Protein AF-A0A0X3Y1W7-F1 (afdb_monomer)

Structure (mmCIF, N/CA/C/O backbone):
data_AF-A0A0X3Y1W7-F1
#
_entry.id   AF-A0A0X3Y1W7-F1
#
loop_
_atom_site.group_PDB
_atom_site.id
_atom_site.type_symbol
_atom_site.label_atom_id
_atom_site.label_alt_id
_atom_site.label_comp_id
_atom_site.label_asym_id
_atom_site.label_entity_id
_atom_site.label_seq_id
_atom_site.pdbx_PDB_ins_code
_atom_site.C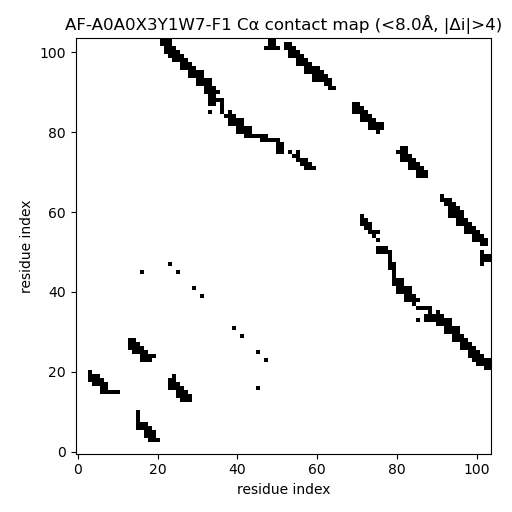artn_x
_atom_site.Cartn_y
_atom_site.Cartn_z
_atom_site.occupancy
_atom_site.B_iso_or_equiv
_atom_site.auth_seq_id
_atom_site.auth_comp_id
_atom_site.auth_asym_id
_atom_site.auth_atom_id
_atom_site.pdbx_PDB_model_num
ATOM 1 N N . MET A 1 1 ? -30.724 3.335 14.072 1.00 46.03 1 MET A N 1
ATOM 2 C CA . MET A 1 1 ? -29.714 2.539 13.348 1.00 46.03 1 MET A CA 1
ATOM 3 C C . MET A 1 1 ? -28.491 3.417 13.218 1.00 46.03 1 MET A C 1
ATOM 5 O O . MET A 1 1 ? -28.553 4.392 12.481 1.00 46.03 1 MET A O 1
ATOM 9 N N . GLU A 1 2 ? -27.447 3.159 14.004 1.00 50.66 2 GLU A N 1
ATOM 10 C CA . GLU A 1 2 ? -26.151 3.794 13.750 1.00 50.66 2 GLU A CA 1
ATOM 11 C C . GLU A 1 2 ? -25.633 3.305 12.400 1.00 50.66 2 GLU A C 1
ATOM 13 O O . GLU A 1 2 ? -25.799 2.136 12.043 1.00 50.66 2 GLU A O 1
ATOM 18 N N . ASN A 1 3 ? -25.073 4.223 11.620 1.00 53.97 3 ASN A N 1
ATOM 19 C CA . ASN A 1 3 ? -24.539 3.910 10.309 1.00 53.97 3 ASN A CA 1
ATOM 20 C C . ASN A 1 3 ? -23.328 2.981 10.492 1.00 53.97 3 ASN A C 1
ATOM 22 O O . ASN A 1 3 ? -22.304 3.397 11.030 1.00 53.97 3 ASN A O 1
ATOM 26 N N . LEU A 1 4 ? -23.461 1.715 10.083 1.00 61.88 4 LEU A N 1
ATOM 27 C CA . LEU A 1 4 ? -22.414 0.688 10.207 1.00 61.88 4 LEU A CA 1
ATOM 28 C C . LEU A 1 4 ? -21.226 0.929 9.266 1.00 61.88 4 LEU A C 1
ATOM 30 O O . LEU A 1 4 ? -20.246 0.189 9.329 1.00 61.88 4 LEU A O 1
ATOM 34 N N . ILE A 1 5 ? -21.344 1.929 8.388 1.00 65.50 5 ILE A N 1
ATOM 35 C CA . ILE A 1 5 ? -20.336 2.333 7.421 1.00 65.50 5 ILE A CA 1
ATOM 36 C C . ILE A 1 5 ? -20.053 3.820 7.626 1.00 65.50 5 ILE A C 1
ATOM 38 O O . ILE A 1 5 ? -20.926 4.666 7.424 1.00 65.50 5 ILE A O 1
ATOM 42 N N . LYS A 1 6 ? -18.819 4.137 8.016 1.00 69.00 6 LYS A N 1
ATOM 43 C CA . LYS A 1 6 ? -18.275 5.503 7.979 1.00 69.00 6 LYS A CA 1
ATOM 44 C C . LYS A 1 6 ? -17.366 5.618 6.766 1.00 69.00 6 LYS A C 1
ATOM 46 O O . LYS A 1 6 ? -16.628 4.677 6.510 1.00 69.00 6 LYS A O 1
ATOM 51 N N . THR A 1 7 ? -17.416 6.728 6.037 1.00 64.81 7 THR A N 1
ATOM 52 C CA . THR A 1 7 ? -16.602 6.963 4.833 1.00 64.81 7 THR A CA 1
ATOM 53 C C . THR A 1 7 ? -16.034 8.376 4.840 1.00 64.81 7 THR A C 1
ATOM 55 O O . THR A 1 7 ? -16.766 9.315 5.158 1.00 64.81 7 THR A O 1
ATOM 58 N N . ASP A 1 8 ? -14.790 8.548 4.403 1.00 65.88 8 ASP A N 1
ATOM 59 C CA . ASP A 1 8 ? -14.284 9.863 3.988 1.00 65.88 8 ASP A CA 1
ATOM 60 C C . ASP A 1 8 ? -14.872 10.254 2.613 1.00 65.88 8 ASP A C 1
ATOM 62 O O . ASP A 1 8 ? -15.060 9.410 1.735 1.00 65.88 8 ASP A O 1
ATOM 66 N N . THR A 1 9 ? -15.199 11.536 2.436 1.00 55.50 9 THR A N 1
ATOM 67 C CA . THR A 1 9 ? -15.756 12.119 1.202 1.00 55.50 9 THR A CA 1
ATOM 68 C C . THR A 1 9 ? -14.752 12.981 0.423 1.00 55.50 9 THR A C 1
ATOM 70 O O . THR A 1 9 ? -15.068 13.400 -0.693 1.00 55.50 9 THR A O 1
ATOM 73 N N . TYR A 1 10 ? -13.541 13.248 0.932 1.00 46.41 10 TYR A N 1
ATOM 74 C CA . TYR A 1 10 ? -12.626 14.212 0.305 1.00 46.41 10 TYR A CA 1
ATOM 75 C C . TYR A 1 10 ? -11.549 13.554 -0.586 1.00 46.41 10 TYR A C 1
ATOM 77 O O . TYR A 1 10 ? -10.455 13.208 -0.145 1.00 46.41 10 TYR A O 1
ATOM 85 N N . GLY A 1 11 ? -11.829 13.433 -1.893 1.00 51.62 11 GLY A N 1
ATOM 86 C CA . GLY A 1 11 ? -10.857 12.954 -2.899 1.00 51.62 11 GLY A CA 1
ATOM 87 C C . GLY A 1 11 ? -10.912 11.452 -3.226 1.00 51.62 11 GLY A C 1
ATOM 88 O O . GLY A 1 11 ? -9.949 10.913 -3.775 1.00 51.62 11 GLY A O 1
ATOM 89 N N . ALA A 1 12 ? -12.053 10.808 -2.949 1.00 52.53 12 ALA A N 1
ATOM 90 C CA . ALA A 1 12 ? -12.323 9.362 -3.008 1.00 52.53 12 ALA A CA 1
ATOM 91 C C . ALA A 1 12 ? -11.959 8.616 -4.312 1.00 52.53 12 ALA A C 1
ATOM 93 O O . ALA A 1 12 ? -12.013 7.391 -4.354 1.00 52.53 12 ALA A O 1
ATOM 94 N N . GLN A 1 13 ? -11.570 9.307 -5.388 1.00 57.16 13 GLN A N 1
ATOM 95 C CA . GLN A 1 13 ? -11.130 8.631 -6.612 1.00 57.16 13 GLN A CA 1
ATOM 96 C C . GLN A 1 13 ? -9.766 7.940 -6.468 1.00 57.16 13 GLN A C 1
ATOM 98 O O . GLN A 1 13 ? -9.508 6.992 -7.204 1.00 57.16 13 GLN A O 1
ATOM 103 N N . ASN A 1 14 ? -8.900 8.382 -5.542 1.00 70.19 14 ASN A N 1
ATOM 104 C CA . ASN A 1 14 ? -7.527 7.858 -5.424 1.00 70.19 14 ASN A CA 1
ATOM 105 C C . ASN A 1 14 ? -7.072 7.538 -3.987 1.00 70.19 14 ASN A C 1
ATOM 107 O O . ASN A 1 14 ? -5.905 7.197 -3.779 1.00 70.19 14 ASN A O 1
ATOM 111 N N . GLY A 1 15 ? -7.972 7.615 -3.004 1.00 83.50 15 GLY A N 1
ATOM 112 C CA . GLY A 1 15 ? -7.732 7.119 -1.652 1.00 83.50 15 GLY A CA 1
ATOM 113 C C . GLY A 1 15 ? -8.794 7.546 -0.646 1.00 83.50 15 GLY A C 1
ATOM 114 O O . GLY A 1 15 ? -9.562 8.471 -0.902 1.00 83.50 15 GLY A O 1
ATOM 115 N N . GLY A 1 16 ? -8.831 6.850 0.486 1.00 88.94 16 GLY A N 1
ATOM 116 C CA . GLY A 1 16 ? -9.760 7.100 1.582 1.00 88.94 16 GLY A CA 1
ATOM 117 C C . GLY A 1 16 ? -9.839 5.911 2.530 1.00 88.94 16 GLY A C 1
ATOM 118 O O . GLY A 1 16 ? -9.040 4.975 2.449 1.00 88.94 16 GLY A O 1
ATOM 119 N N . TYR A 1 17 ? -10.829 5.927 3.416 1.00 89.94 17 TYR A N 1
ATOM 120 C CA . TYR A 1 17 ? -11.114 4.793 4.283 1.00 89.94 17 TYR A CA 1
ATOM 121 C C . TYR A 1 17 ? -12.608 4.580 4.473 1.00 89.94 17 TYR A C 1
ATOM 123 O O . TYR A 1 17 ? -13.428 5.472 4.230 1.00 89.94 17 TYR A O 1
ATOM 131 N N . PHE A 1 18 ? -12.944 3.381 4.932 1.00 88.88 18 PHE A N 1
ATOM 132 C CA . PHE A 1 18 ? -14.248 3.090 5.484 1.00 88.88 18 PHE A CA 1
ATOM 133 C C . PHE A 1 18 ? -14.169 2.081 6.628 1.00 88.88 18 PHE A C 1
ATOM 135 O O . PHE A 1 18 ? -13.289 1.222 6.660 1.00 88.88 18 PHE A O 1
ATOM 142 N N . GLU A 1 19 ? -15.085 2.198 7.585 1.00 90.19 19 GLU A N 1
ATOM 143 C CA . GLU A 1 19 ? -15.199 1.265 8.709 1.00 90.19 19 GLU A CA 1
ATOM 144 C C . GLU A 1 19 ? -16.343 0.28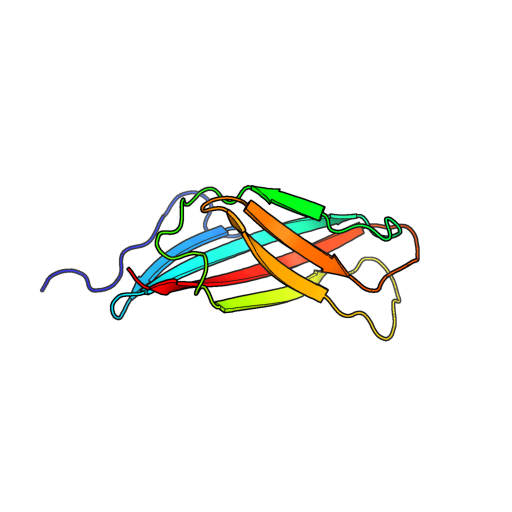1 8.463 1.00 90.19 19 GLU A C 1
ATOM 146 O O . GLU A 1 19 ? -17.425 0.692 8.054 1.00 90.19 19 GLU A O 1
ATOM 151 N N . LEU A 1 20 ? -16.123 -1.008 8.718 1.00 89.62 20 LEU A N 1
ATOM 152 C CA . LEU A 1 20 ? -17.166 -2.040 8.709 1.00 89.62 20 LEU A CA 1
ATOM 153 C C . LEU A 1 20 ? -16.757 -3.222 9.585 1.00 89.62 20 LEU A C 1
ATOM 155 O O . LEU A 1 20 ? -15.582 -3.567 9.659 1.00 89.62 20 LEU A O 1
ATOM 159 N N . PHE A 1 21 ? -17.725 -3.882 10.224 1.00 87.69 21 PHE A N 1
ATOM 160 C CA . PHE A 1 21 ? -17.509 -5.134 10.972 1.00 87.69 21 PHE A CA 1
ATOM 161 C C . PHE A 1 21 ? -16.307 -5.098 11.948 1.00 87.69 21 PHE A C 1
ATOM 163 O O . PHE A 1 21 ? -15.515 -6.042 12.025 1.00 87.69 21 PHE A O 1
ATOM 170 N N . ASN A 1 22 ? -16.158 -3.995 12.692 1.00 89.62 22 ASN A N 1
ATOM 171 C CA . ASN A 1 22 ? -15.023 -3.728 13.586 1.00 89.62 22 ASN A CA 1
ATOM 172 C C . ASN A 1 22 ? -13.649 -3.799 12.883 1.00 89.62 22 ASN A C 1
ATOM 174 O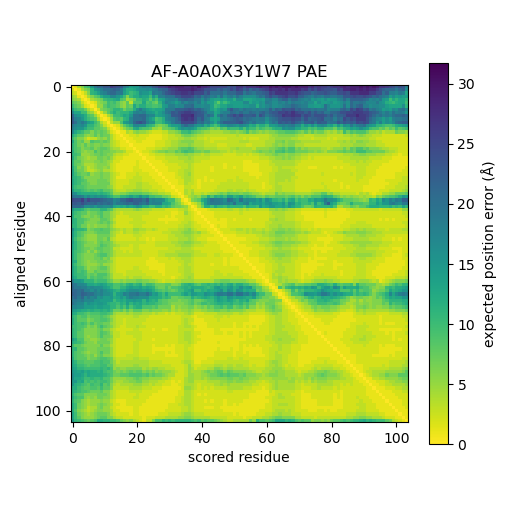 O . ASN A 1 22 ? -12.673 -4.370 13.392 1.00 89.62 22 ASN A O 1
ATOM 178 N N . ARG A 1 23 ? -13.597 -3.286 11.654 1.00 91.62 23 ARG A N 1
ATOM 179 C CA . ARG A 1 23 ? -12.395 -3.116 10.841 1.00 91.62 23 ARG A CA 1
ATOM 180 C C . ARG A 1 23 ? -12.381 -1.723 10.244 1.00 91.62 23 ARG A C 1
ATOM 182 O O . ARG A 1 23 ? -13.432 -1.211 9.870 1.00 91.62 23 ARG A O 1
ATOM 189 N N . ILE A 1 24 ? -11.184 -1.175 10.089 1.00 92.94 24 ILE A N 1
ATOM 190 C CA . ILE A 1 24 ? -10.928 -0.062 9.183 1.00 92.94 24 ILE A CA 1
ATOM 191 C C . ILE A 1 24 ? -10.341 -0.640 7.900 1.00 92.94 24 ILE A C 1
ATOM 193 O O . ILE A 1 24 ? -9.456 -1.503 7.940 1.00 92.94 24 ILE A O 1
ATOM 197 N N . ILE A 1 25 ? -10.862 -0.184 6.768 1.00 93.88 25 ILE A N 1
ATOM 198 C CA . ILE A 1 25 ? -10.315 -0.453 5.449 1.00 93.88 25 ILE A CA 1
ATOM 199 C C . ILE A 1 25 ? -9.810 0.864 4.878 1.00 93.88 25 ILE A C 1
ATOM 201 O O . ILE A 1 25 ? -10.607 1.755 4.610 1.00 93.88 25 ILE A O 1
ATOM 205 N N . VAL A 1 26 ? -8.499 0.976 4.680 1.00 94.06 26 VAL A N 1
ATOM 206 C CA . VAL A 1 26 ? -7.849 2.144 4.069 1.00 94.06 26 VAL A CA 1
ATOM 207 C C . VAL A 1 26 ? -7.388 1.761 2.671 1.00 94.06 26 VAL A C 1
ATOM 209 O O . VAL A 1 26 ? -6.763 0.719 2.487 1.00 94.06 26 VAL A O 1
ATOM 212 N N . TYR A 1 27 ? -7.693 2.578 1.673 1.00 93.06 27 TYR A N 1
ATOM 213 C CA . TYR A 1 27 ? -7.329 2.322 0.284 1.00 93.06 27 TYR A CA 1
ATOM 214 C C . TYR A 1 27 ? -6.705 3.553 -0.353 1.00 93.06 27 TYR A C 1
ATOM 216 O O . TYR A 1 27 ? -6.926 4.685 0.075 1.00 93.06 27 TYR A O 1
ATOM 224 N N . GLY A 1 28 ? -5.946 3.328 -1.417 1.00 92.31 28 GLY A N 1
ATOM 225 C CA . GLY A 1 28 ? -5.390 4.404 -2.219 1.00 92.31 28 GLY A CA 1
ATOM 226 C C . GLY A 1 28 ? -4.365 3.906 -3.215 1.00 92.31 28 GLY A C 1
ATOM 227 O O . GLY A 1 28 ? -4.291 2.712 -3.513 1.00 92.31 28 GLY A O 1
ATOM 228 N N . SER A 1 29 ? -3.568 4.832 -3.735 1.00 92.62 29 SER A N 1
ATOM 229 C CA . SER A 1 29 ? -2.482 4.503 -4.651 1.00 92.62 29 SER A CA 1
ATOM 230 C C . SER A 1 29 ? -1.276 5.419 -4.492 1.00 92.62 29 SER A C 1
ATOM 232 O O . SER A 1 29 ? -1.432 6.591 -4.153 1.00 92.62 29 SER A O 1
ATOM 234 N N . PHE A 1 30 ? -0.089 4.898 -4.798 1.00 92.31 30 PHE A N 1
ATOM 235 C CA . PHE A 1 30 ? 1.163 5.650 -4.817 1.00 92.31 30 PHE A CA 1
ATOM 236 C C . PHE A 1 30 ? 1.891 5.496 -6.150 1.00 92.31 30 PHE A C 1
ATOM 238 O O . PHE A 1 30 ? 1.848 4.442 -6.788 1.00 92.31 30 PHE A O 1
ATOM 245 N N . ASN A 1 31 ? 2.610 6.546 -6.543 1.00 91.81 31 ASN A N 1
ATOM 246 C CA . ASN A 1 31 ? 3.584 6.459 -7.623 1.00 91.81 31 ASN A CA 1
ATOM 247 C C . ASN A 1 31 ? 4.845 5.777 -7.095 1.00 91.81 31 ASN A C 1
ATOM 249 O O . ASN A 1 31 ? 5.502 6.295 -6.195 1.00 91.81 31 ASN A O 1
ATOM 253 N N . TYR A 1 32 ? 5.181 4.634 -7.675 1.00 91.06 32 TYR A N 1
ATOM 254 C CA . TYR A 1 32 ? 6.346 3.836 -7.331 1.00 91.06 32 TYR A CA 1
ATOM 255 C C . TYR A 1 32 ? 7.422 3.994 -8.404 1.00 91.06 32 TYR A C 1
ATOM 257 O O . TYR A 1 32 ? 7.145 3.908 -9.605 1.00 91.06 32 TYR A O 1
ATOM 265 N N . ILE A 1 33 ? 8.660 4.219 -7.975 1.00 90.06 33 ILE A N 1
ATOM 266 C CA . ILE A 1 33 ? 9.806 4.379 -8.875 1.00 90.06 33 ILE A CA 1
ATOM 267 C C . ILE A 1 33 ? 10.503 3.025 -9.046 1.00 90.06 33 ILE A C 1
ATOM 269 O O . ILE A 1 33 ? 10.866 2.386 -8.069 1.00 90.06 33 ILE A O 1
ATOM 273 N N . PHE A 1 34 ? 10.703 2.562 -10.276 1.00 86.19 34 PHE A N 1
ATOM 274 C CA . PHE A 1 34 ? 11.408 1.306 -10.541 1.00 86.19 34 PHE A CA 1
ATOM 275 C C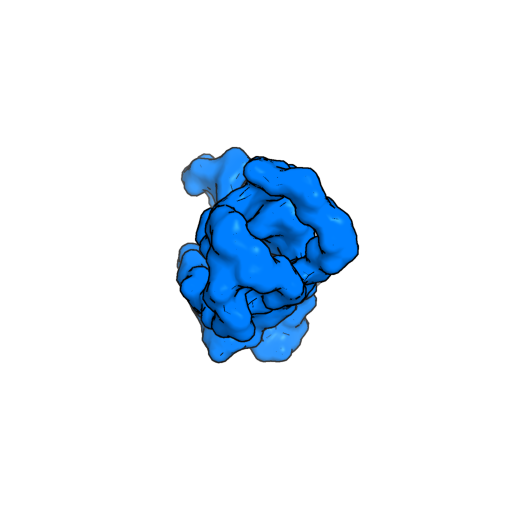 . PHE A 1 34 ? 12.929 1.486 -10.566 1.00 86.19 34 PHE A C 1
ATOM 277 O O . PHE A 1 34 ? 13.436 2.597 -10.733 1.00 86.19 34 PHE A O 1
ATOM 284 N N . GLY A 1 35 ? 13.664 0.379 -10.451 1.00 73.19 35 GLY A N 1
ATOM 285 C CA . GLY A 1 35 ? 15.123 0.363 -10.591 1.00 73.19 35 GLY A CA 1
ATOM 286 C C . GLY A 1 35 ? 15.878 0.773 -9.329 1.00 73.19 35 GLY A C 1
ATOM 287 O O . GLY A 1 35 ? 17.089 0.589 -9.248 1.00 73.19 35 GLY A O 1
ATOM 288 N N . THR A 1 36 ? 15.172 1.242 -8.301 1.00 66.81 36 THR A N 1
ATOM 289 C CA . THR A 1 36 ? 15.695 1.225 -6.940 1.00 66.81 36 THR A CA 1
ATOM 290 C C . THR A 1 36 ? 15.464 -0.184 -6.404 1.00 66.81 36 THR A C 1
ATOM 292 O O . THR A 1 36 ? 14.322 -0.572 -6.180 1.00 66.81 36 THR A O 1
ATOM 295 N N . SER A 1 37 ? 16.511 -0.971 -6.167 1.00 63.81 37 SER A N 1
ATOM 296 C CA . SER A 1 37 ? 16.400 -2.276 -5.486 1.00 63.81 37 SER A CA 1
ATOM 297 C C . SER A 1 37 ? 15.875 -2.171 -4.037 1.00 63.81 37 SER A C 1
ATOM 299 O O . SER A 1 37 ? 15.800 -3.170 -3.319 1.00 63.81 37 SER A O 1
ATOM 301 N N . SER A 1 38 ? 15.514 -0.964 -3.596 1.00 72.69 38 SER A N 1
ATOM 302 C CA . SER A 1 38 ? 15.063 -0.620 -2.260 1.00 72.69 38 SER A CA 1
ATOM 303 C C . SER A 1 38 ? 13.547 -0.682 -2.087 1.00 72.69 38 SER A C 1
ATOM 305 O O . SER A 1 38 ? 12.750 -0.401 -2.984 1.00 72.69 38 SER A O 1
ATOM 307 N N . ILE A 1 39 ? 13.171 -0.974 -0.847 1.00 92.50 39 ILE A N 1
ATOM 308 C CA . ILE A 1 39 ? 11.847 -0.701 -0.294 1.00 92.50 39 ILE A CA 1
ATOM 309 C C . ILE A 1 39 ? 11.608 0.815 -0.357 1.00 92.50 39 ILE A C 1
ATOM 311 O O . ILE A 1 39 ? 12.500 1.592 -0.018 1.00 92.50 39 ILE A O 1
ATOM 315 N N . GLN A 1 40 ? 10.420 1.230 -0.792 1.00 94.31 40 GLN A N 1
ATOM 316 C CA . GLN A 1 40 ? 9.980 2.626 -0.744 1.00 94.31 40 GLN A CA 1
ATOM 317 C C . GLN A 1 40 ? 8.904 2.778 0.323 1.00 94.31 40 GLN A C 1
ATOM 319 O O . GLN A 1 40 ? 7.986 1.962 0.399 1.00 94.31 40 GLN A O 1
ATOM 324 N N . ASN A 1 41 ? 9.033 3.818 1.141 1.00 96.00 41 ASN A N 1
ATOM 325 C CA . ASN A 1 41 ? 8.100 4.123 2.215 1.00 96.00 41 ASN A CA 1
ATOM 326 C C . ASN A 1 41 ? 7.164 5.241 1.771 1.00 96.00 41 ASN A C 1
ATOM 328 O O . ASN A 1 41 ? 7.614 6.253 1.233 1.00 96.00 41 ASN A O 1
ATOM 332 N N . PHE A 1 42 ? 5.876 5.049 2.020 1.00 95.31 42 PHE A N 1
ATOM 333 C CA . PHE A 1 42 ? 4.827 5.993 1.683 1.00 95.31 42 PHE A CA 1
ATOM 334 C C . PHE A 1 42 ? 3.990 6.291 2.920 1.00 95.31 42 PHE A C 1
ATOM 336 O O . PHE A 1 42 ? 3.618 5.377 3.652 1.00 95.31 42 PHE A O 1
ATOM 343 N N . GLU A 1 43 ? 3.671 7.563 3.130 1.00 95.12 43 GLU A N 1
ATOM 344 C CA . GLU A 1 43 ? 2.792 7.974 4.221 1.00 95.12 43 GLU A CA 1
ATOM 345 C C . GLU A 1 43 ? 1.328 7.878 3.784 1.00 95.12 43 GLU A C 1
ATOM 347 O O . GLU A 1 43 ? 0.920 8.458 2.771 1.00 95.12 43 GLU A O 1
ATOM 352 N N . ILE A 1 44 ? 0.535 7.145 4.560 1.00 92.38 44 ILE A N 1
ATOM 353 C CA . ILE A 1 44 ? -0.922 7.143 4.472 1.00 92.38 44 ILE A CA 1
ATOM 354 C C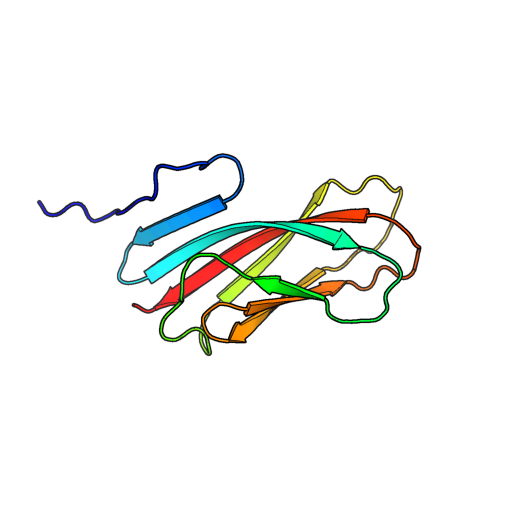 . ILE A 1 44 ? -1.487 8.209 5.413 1.00 92.38 44 ILE A C 1
ATOM 356 O O . ILE A 1 44 ? -0.892 8.549 6.432 1.00 92.38 44 ILE A O 1
ATOM 360 N N . ARG A 1 45 ? -2.648 8.763 5.057 1.00 87.44 45 ARG A N 1
ATOM 361 C CA . ARG A 1 45 ? -3.278 9.838 5.842 1.00 87.44 45 ARG A CA 1
ATOM 362 C C . ARG A 1 45 ? -3.841 9.342 7.168 1.00 87.44 45 ARG A C 1
ATOM 364 O O . ARG A 1 45 ? -3.765 10.048 8.167 1.00 87.44 45 ARG A O 1
ATOM 371 N N . GLU A 1 46 ? -4.404 8.141 7.152 1.00 88.69 46 GLU A N 1
ATOM 372 C CA . GLU A 1 46 ? -5.056 7.563 8.317 1.00 88.69 46 GLU A CA 1
ATOM 373 C C . GLU A 1 46 ? -4.042 6.857 9.205 1.00 88.69 46 GLU A C 1
ATOM 375 O O . GLU A 1 46 ? -3.337 5.954 8.760 1.00 88.69 46 GLU A O 1
ATOM 380 N N . SER A 1 47 ? -4.005 7.244 10.479 1.00 92.94 47 SER A N 1
ATOM 381 C CA . SER A 1 47 ? -3.248 6.512 11.490 1.00 92.94 47 SER A CA 1
ATOM 382 C C . SER A 1 47 ? -4.019 5.257 11.886 1.00 92.94 47 SER A C 1
ATOM 384 O O . SER A 1 47 ? -5.111 5.332 12.453 1.00 92.94 47 SER A O 1
ATOM 386 N N . ILE A 1 48 ? -3.463 4.091 11.568 1.00 94.62 48 ILE A N 1
ATOM 387 C CA . ILE A 1 48 ? -4.130 2.806 11.766 1.00 94.62 48 ILE A CA 1
ATOM 388 C C . ILE A 1 48 ? -3.743 2.220 13.127 1.00 94.62 48 ILE A C 1
ATOM 390 O O . ILE A 1 48 ? -2.587 1.884 13.389 1.00 94.62 48 ILE A O 1
ATOM 394 N N . ARG A 1 49 ? -4.735 2.030 14.001 1.00 93.06 49 ARG A N 1
ATOM 395 C CA . ARG A 1 49 ? -4.561 1.257 15.239 1.00 93.06 49 ARG A CA 1
ATOM 396 C C . ARG A 1 49 ? -4.371 -0.229 14.913 1.00 93.06 49 ARG A C 1
ATOM 398 O O . ARG A 1 49 ? -5.008 -0.746 14.000 1.00 93.06 49 ARG A O 1
ATOM 405 N N . ASN A 1 50 ? -3.547 -0.928 15.699 1.00 93.94 50 ASN A N 1
ATOM 406 C CA . ASN A 1 50 ? -3.239 -2.354 15.510 1.00 93.94 50 ASN A CA 1
ATOM 407 C C . ASN A 1 50 ? -2.645 -2.660 14.118 1.00 93.94 50 ASN A C 1
ATOM 409 O O . ASN A 1 50 ? -2.870 -3.747 13.572 1.00 93.94 50 ASN A O 1
ATOM 413 N N . TRP A 1 51 ? -1.934 -1.692 13.527 1.00 96.25 51 TRP A N 1
ATOM 414 C CA . TRP A 1 51 ? -1.330 -1.779 12.194 1.00 96.25 51 TRP A CA 1
ATOM 415 C C . TRP A 1 51 ? -0.383 -2.975 12.056 1.00 96.25 51 TRP A C 1
ATOM 417 O O . TRP A 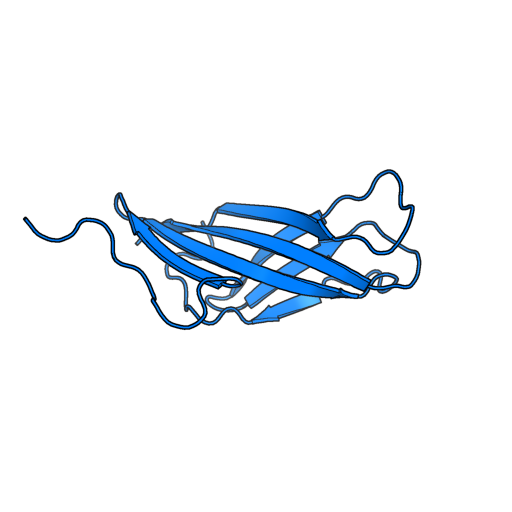1 51 ? -0.255 -3.524 10.965 1.00 96.25 51 TRP A O 1
ATOM 427 N N . GLU A 1 52 ? 0.219 -3.428 13.157 1.00 96.31 52 GLU A N 1
ATOM 428 C CA . GLU A 1 52 ? 1.114 -4.585 13.212 1.00 96.31 52 GLU A CA 1
ATOM 429 C C . GLU A 1 52 ? 0.421 -5.872 12.738 1.00 96.31 52 GLU A C 1
ATOM 431 O O . GLU A 1 52 ? 1.071 -6.789 12.244 1.00 96.31 52 GLU A O 1
ATOM 436 N N . ASN A 1 53 ? -0.909 -5.937 12.874 1.00 95.19 53 ASN A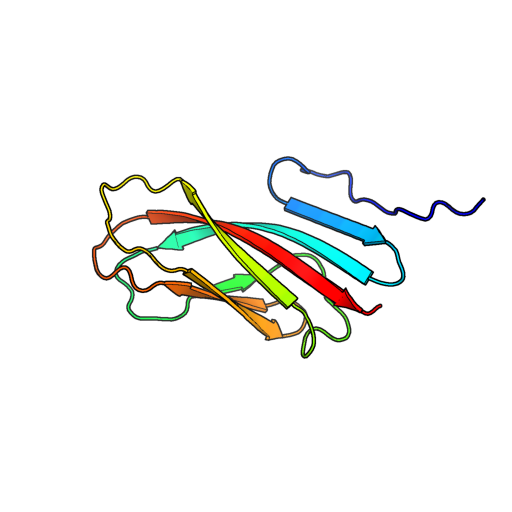 N 1
ATOM 437 C CA . ASN A 1 53 ? -1.744 -7.069 12.468 1.00 95.19 53 ASN A CA 1
ATOM 438 C C . ASN A 1 53 ? -2.583 -6.766 11.214 1.00 95.19 53 ASN A C 1
ATOM 440 O O . ASN A 1 53 ? -3.539 -7.492 10.917 1.00 95.19 53 ASN A O 1
ATOM 444 N N . ALA A 1 54 ? -2.293 -5.667 10.515 1.00 97.06 54 ALA A N 1
ATOM 445 C CA . ALA A 1 54 ? -3.039 -5.283 9.330 1.00 97.06 54 ALA A CA 1
ATOM 446 C C . ALA A 1 54 ? -2.721 -6.218 8.158 1.00 97.06 54 ALA A C 1
ATOM 448 O O . ALA A 1 54 ? -1.565 -6.527 7.872 1.00 97.06 54 ALA A O 1
ATOM 449 N N . ASN A 1 55 ? -3.759 -6.629 7.433 1.00 97.62 55 ASN A N 1
ATOM 450 C CA . ASN A 1 55 ? -3.578 -7.284 6.144 1.00 97.62 55 ASN A CA 1
ATOM 451 C C . ASN A 1 55 ? -3.412 -6.204 5.083 1.00 97.62 55 ASN A C 1
ATOM 453 O O . ASN A 1 55 ? -4.252 -5.311 4.980 1.00 97.62 55 ASN A O 1
ATOM 457 N N . VAL A 1 56 ? -2.353 -6.305 4.287 1.00 97.94 56 VAL A N 1
ATOM 458 C CA . VAL A 1 56 ? -2.082 -5.378 3.191 1.00 97.94 56 VAL A CA 1
ATOM 459 C C . VAL A 1 56 ? -2.152 -6.136 1.876 1.00 97.94 56 VAL A C 1
ATOM 461 O O . VAL A 1 56 ? -1.424 -7.101 1.656 1.00 97.94 56 VAL A O 1
ATOM 464 N N . ILE A 1 57 ? -3.021 -5.674 0.987 1.00 97.19 57 ILE A N 1
ATOM 465 C CA . ILE A 1 57 ? -3.122 -6.144 -0.391 1.00 97.19 57 ILE A CA 1
ATOM 466 C C . ILE A 1 57 ? -2.648 -5.001 -1.276 1.00 97.19 57 ILE A C 1
ATOM 468 O O . ILE A 1 57 ? -3.063 -3.860 -1.091 1.00 97.19 57 ILE A O 1
ATOM 472 N N . CYS A 1 58 ? -1.785 -5.287 -2.245 1.00 95.00 58 CYS A N 1
ATOM 473 C CA . CYS A 1 58 ? -1.370 -4.296 -3.227 1.00 95.00 58 CYS A CA 1
ATOM 474 C C . CYS A 1 58 ? -1.234 -4.916 -4.613 1.00 95.00 58 CYS A C 1
ATOM 476 O O . CYS A 1 58 ? -1.054 -6.124 -4.761 1.00 95.00 58 CYS A O 1
ATOM 478 N N . SER A 1 59 ? -1.371 -4.080 -5.634 1.00 93.31 59 SER A N 1
ATOM 479 C CA . SER A 1 59 ? -1.274 -4.498 -7.029 1.00 93.31 59 SER A CA 1
ATOM 480 C C . SER A 1 59 ? -0.820 -3.343 -7.907 1.00 93.31 59 SER A C 1
ATOM 482 O O . SER A 1 59 ? -1.008 -2.170 -7.573 1.00 93.31 59 SER A O 1
ATOM 484 N N . TRP A 1 60 ? -0.227 -3.681 -9.048 1.00 90.81 60 TRP A N 1
ATOM 485 C CA . TRP A 1 60 ? 0.009 -2.709 -10.104 1.00 90.81 60 TRP A CA 1
ATOM 486 C C . TRP A 1 60 ? -1.324 -2.288 -10.713 1.00 90.81 60 TRP A C 1
ATOM 488 O O . TRP A 1 60 ? -2.084 -3.132 -11.180 1.00 90.81 60 TRP A O 1
ATOM 498 N N . ARG A 1 61 ? -1.594 -0.982 -10.711 1.00 86.00 61 ARG A N 1
ATOM 499 C CA . ARG A 1 61 ? -2.750 -0.399 -11.399 1.00 86.00 61 ARG A CA 1
ATOM 500 C C . ARG A 1 61 ? -2.403 -0.069 -12.844 1.00 86.00 61 ARG A C 1
ATOM 502 O O . ARG A 1 61 ? -3.123 -0.448 -13.757 1.00 86.00 61 ARG A O 1
ATOM 509 N N . GLU A 1 62 ? -1.284 0.623 -13.031 1.00 77.00 62 GLU A N 1
ATOM 510 C CA . GLU A 1 62 ? -0.789 1.075 -14.328 1.00 77.00 62 GLU A CA 1
ATOM 511 C C . GLU A 1 62 ? 0.728 0.887 -14.368 1.00 77.00 62 GLU A C 1
ATOM 513 O O . GLU A 1 62 ? 1.453 1.337 -13.473 1.00 77.00 62 GLU A O 1
ATOM 518 N N . ILE A 1 63 ? 1.206 0.209 -15.409 1.00 69.38 63 ILE A N 1
ATOM 519 C CA . ILE A 1 63 ? 2.628 0.029 -15.689 1.00 69.38 63 ILE A CA 1
ATOM 520 C C . ILE A 1 63 ? 2.867 0.598 -17.084 1.00 69.38 63 ILE A C 1
ATOM 522 O O . ILE A 1 63 ? 2.421 0.027 -18.074 1.00 69.38 63 ILE A O 1
ATOM 526 N N . ASN A 1 64 ? 3.600 1.706 -17.179 1.00 66.50 64 ASN A N 1
ATOM 527 C CA . ASN A 1 64 ? 3.952 2.312 -18.468 1.00 66.50 64 ASN A CA 1
ATOM 528 C C . ASN A 1 64 ? 5.158 1.619 -19.123 1.00 66.50 64 ASN A C 1
ATOM 530 O O . ASN A 1 64 ? 6.035 2.283 -19.668 1.00 66.50 64 ASN A O 1
ATOM 534 N N . LEU A 1 65 ? 5.246 0.291 -19.013 1.00 64.94 65 LEU A N 1
ATOM 535 C CA . LEU A 1 65 ? 6.360 -0.523 -19.494 1.00 64.94 65 LEU A CA 1
ATOM 536 C C . LEU A 1 65 ? 5.875 -1.952 -19.790 1.00 64.94 65 LEU A C 1
ATOM 538 O O . LEU A 1 65 ? 5.094 -2.513 -19.024 1.00 64.94 65 LEU A O 1
ATOM 542 N N . ASN A 1 66 ? 6.391 -2.566 -20.860 1.00 72.12 66 ASN A N 1
ATOM 543 C CA . ASN A 1 66 ? 6.155 -3.973 -21.219 1.00 72.12 66 ASN A CA 1
ATOM 544 C C . ASN A 1 66 ? 6.916 -4.925 -20.276 1.00 72.12 66 ASN A C 1
ATOM 546 O O . ASN A 1 66 ? 7.800 -5.669 -20.699 1.00 72.12 66 ASN A O 1
ATOM 550 N N . LEU A 1 67 ? 6.632 -4.850 -18.976 1.00 74.25 67 LEU A N 1
ATOM 551 C CA . LEU A 1 67 ? 7.290 -5.667 -17.966 1.00 74.25 67 LEU A CA 1
ATOM 552 C C . LEU A 1 67 ? 6.587 -7.017 -17.836 1.00 74.25 67 LEU A C 1
ATOM 554 O O . LEU A 1 67 ? 5.370 -7.095 -17.692 1.00 74.25 67 LEU A O 1
ATOM 558 N N . THR A 1 68 ? 7.374 -8.085 -17.832 1.00 74.88 68 THR A N 1
ATOM 559 C CA . THR A 1 68 ? 6.915 -9.448 -17.548 1.00 74.88 68 THR A CA 1
ATOM 560 C C . THR A 1 68 ? 7.338 -9.855 -16.139 1.00 74.88 68 THR A C 1
ATOM 562 O O . THR A 1 68 ? 8.410 -9.459 -15.687 1.00 74.88 68 THR A O 1
ATOM 565 N N . ASN A 1 69 ? 6.546 -10.695 -15.463 1.00 77.44 69 ASN A N 1
ATOM 566 C CA . ASN A 1 69 ? 6.850 -11.232 -14.126 1.00 77.44 69 ASN A CA 1
ATOM 567 C C . ASN A 1 69 ? 7.038 -10.162 -13.035 1.00 77.44 69 ASN A C 1
ATOM 569 O O . ASN A 1 69 ? 7.948 -10.256 -12.213 1.00 77.44 69 ASN A O 1
ATOM 573 N N . THR A 1 70 ? 6.176 -9.145 -13.006 1.00 84.31 70 THR A N 1
ATOM 574 C CA . THR A 1 70 ? 6.217 -8.086 -11.990 1.00 84.31 70 THR A CA 1
ATOM 575 C C . THR A 1 70 ? 5.474 -8.500 -10.724 1.00 84.31 70 THR A C 1
ATOM 577 O O . THR A 1 70 ? 4.259 -8.699 -10.754 1.00 84.31 70 THR A O 1
ATOM 580 N N . THR A 1 71 ? 6.172 -8.565 -9.597 1.00 89.44 71 THR A N 1
ATOM 581 C CA . THR A 1 71 ? 5.577 -8.751 -8.273 1.00 89.44 71 THR A CA 1
ATOM 582 C C . THR A 1 71 ? 5.676 -7.463 -7.470 1.00 89.44 71 THR A C 1
ATOM 584 O O . THR A 1 71 ? 6.649 -6.715 -7.570 1.00 89.44 71 THR A O 1
ATOM 587 N N . VAL A 1 72 ? 4.640 -7.187 -6.682 1.00 92.56 72 VAL A N 1
ATOM 588 C CA . VAL A 1 72 ? 4.616 -6.093 -5.714 1.00 92.56 72 VAL A CA 1
ATOM 589 C C . VAL A 1 72 ? 4.074 -6.626 -4.401 1.00 92.56 72 VAL A C 1
ATOM 591 O O . VAL A 1 72 ? 3.166 -7.452 -4.376 1.00 92.56 72 VAL A O 1
ATOM 594 N N . SER A 1 73 ? 4.687 -6.189 -3.314 1.00 95.31 73 SER A N 1
ATOM 595 C CA . SER A 1 73 ? 4.301 -6.548 -1.956 1.00 95.31 73 SER A CA 1
ATOM 596 C C . SER A 1 73 ? 4.406 -5.315 -1.082 1.00 95.31 73 SER A C 1
ATOM 598 O O . SER A 1 73 ? 5.233 -4.435 -1.343 1.00 95.31 73 SER A O 1
ATOM 600 N N . ALA A 1 74 ? 3.576 -5.253 -0.052 1.00 96.62 74 ALA A N 1
ATOM 601 C CA . ALA A 1 74 ? 3.563 -4.134 0.863 1.00 96.62 74 ALA A CA 1
ATOM 602 C C . ALA A 1 74 ? 3.241 -4.599 2.280 1.00 96.62 74 ALA A C 1
ATOM 604 O O . ALA A 1 74 ? 2.594 -5.629 2.468 1.00 96.62 74 ALA A O 1
ATOM 605 N N . LEU A 1 75 ? 3.707 -3.836 3.262 1.00 97.06 75 LEU A N 1
ATOM 606 C CA . LEU A 1 75 ? 3.430 -4.054 4.677 1.00 97.06 75 LEU A CA 1
ATOM 607 C C . LEU A 1 75 ? 3.452 -2.719 5.424 1.00 97.06 75 LEU A C 1
ATOM 609 O O . LEU A 1 75 ? 4.170 -1.798 5.032 1.00 97.06 75 LEU A O 1
ATOM 613 N N . MET A 1 76 ? 2.674 -2.620 6.498 1.00 97.94 76 MET A N 1
ATOM 614 C CA . MET A 1 76 ? 2.734 -1.474 7.406 1.00 97.94 76 MET A CA 1
ATOM 615 C C . MET A 1 76 ? 3.997 -1.575 8.270 1.00 97.94 76 MET A C 1
ATOM 617 O O . MET A 1 76 ? 4.268 -2.639 8.825 1.00 97.94 76 MET A O 1
ATOM 621 N N . THR A 1 77 ? 4.771 -0.494 8.377 1.00 97.69 77 THR A N 1
ATOM 622 C CA . THR A 1 77 ? 5.966 -0.409 9.248 1.00 97.69 77 THR A CA 1
ATOM 623 C C . THR A 1 77 ? 5.788 0.538 10.430 1.00 97.69 77 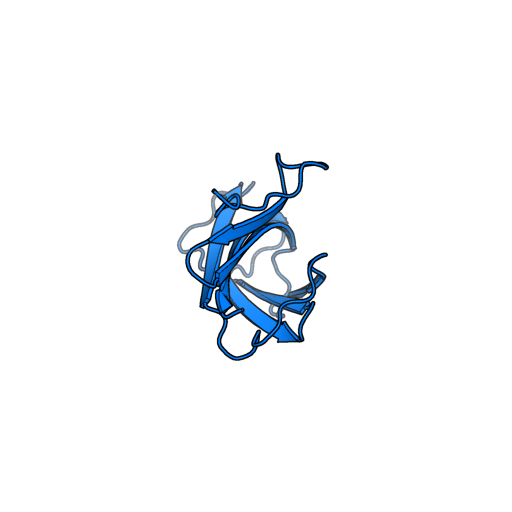THR A C 1
ATOM 625 O O . THR A 1 77 ? 6.609 0.547 11.346 1.00 97.69 77 THR A O 1
ATOM 628 N N . SER A 1 78 ? 4.719 1.326 10.418 1.00 98.00 78 SER A N 1
ATOM 629 C CA . SER A 1 78 ? 4.282 2.194 11.505 1.00 98.00 78 SER A CA 1
ATOM 630 C C . SER A 1 78 ? 2.762 2.404 11.380 1.00 98.00 78 SER A C 1
ATOM 632 O O . SER A 1 78 ? 2.173 1.942 10.399 1.00 98.00 78 SER A O 1
ATOM 634 N N . PRO A 1 79 ? 2.104 3.129 12.301 1.00 97.44 79 PRO A N 1
ATOM 635 C CA . PRO A 1 79 ? 0.692 3.483 12.151 1.00 97.44 79 PRO A CA 1
ATOM 636 C C . PRO A 1 79 ? 0.355 4.256 10.864 1.00 97.44 79 PRO A C 1
ATOM 638 O O . PRO A 1 79 ? -0.791 4.197 10.426 1.00 97.44 79 PRO A O 1
ATOM 641 N N . THR A 1 80 ? 1.316 4.968 10.262 1.00 96.44 80 THR A N 1
ATOM 642 C CA . THR A 1 80 ? 1.100 5.822 9.075 1.00 96.44 80 THR A CA 1
ATOM 643 C C . THR A 1 80 ? 2.002 5.481 7.892 1.00 96.44 80 THR A C 1
ATOM 645 O O . THR A 1 80 ? 1.820 6.030 6.810 1.00 96.44 80 THR A O 1
ATOM 648 N N . THR A 1 81 ? 2.949 4.554 8.042 1.00 97.69 81 THR A N 1
ATOM 649 C CA . THR A 1 81 ? 3.926 4.247 6.991 1.00 97.69 81 THR A CA 1
ATOM 650 C C . THR A 1 81 ? 3.630 2.896 6.344 1.00 97.69 81 THR A C 1
ATOM 652 O O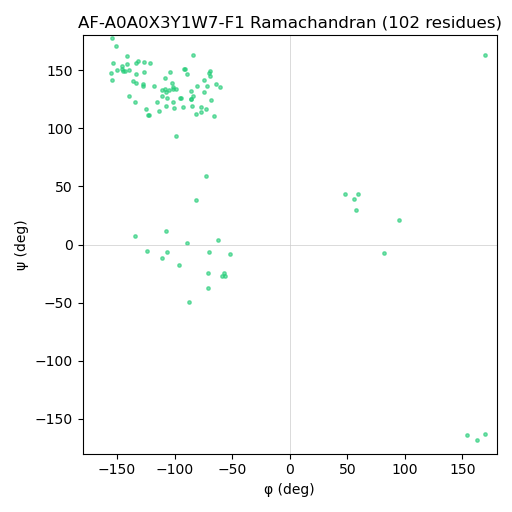 . THR A 1 81 ? 3.687 1.847 6.991 1.00 97.69 81 THR A O 1
ATOM 655 N N . LEU A 1 82 ? 3.375 2.922 5.034 1.00 97.62 82 LEU A N 1
ATOM 656 C CA . LEU A 1 82 ? 3.265 1.752 4.170 1.00 97.62 82 LEU A CA 1
ATOM 657 C C . LEU A 1 82 ? 4.568 1.568 3.383 1.00 97.62 82 LEU A C 1
ATOM 659 O O . LEU A 1 82 ? 4.944 2.401 2.558 1.00 97.62 82 LEU A O 1
ATOM 663 N N . SER A 1 83 ? 5.245 0.448 3.603 1.00 97.25 83 SER A N 1
ATOM 664 C CA . SER A 1 83 ? 6.463 0.083 2.884 1.00 97.25 83 SER A CA 1
ATOM 665 C C . SER A 1 83 ? 6.124 -0.831 1.713 1.00 97.25 83 SER A C 1
ATOM 667 O O . SER A 1 83 ? 5.503 -1.874 1.905 1.00 97.25 83 SER A O 1
ATOM 669 N N . ILE A 1 84 ? 6.552 -0.468 0.502 1.00 95.56 84 ILE A N 1
ATOM 670 C CA . ILE A 1 84 ? 6.285 -1.209 -0.737 1.00 95.56 84 ILE A CA 1
ATOM 671 C C . ILE A 1 84 ? 7.602 -1.686 -1.353 1.00 95.56 84 ILE A C 1
ATOM 673 O O . ILE A 1 84 ? 8.573 -0.933 -1.464 1.00 95.56 84 ILE A O 1
ATOM 677 N N . LYS A 1 85 ? 7.621 -2.941 -1.806 1.00 94.25 85 LYS A N 1
ATOM 678 C CA . LYS A 1 85 ? 8.733 -3.558 -2.533 1.00 94.25 85 LYS A CA 1
ATOM 679 C C . LYS A 1 85 ? 8.246 -4.183 -3.835 1.00 94.25 85 LYS A C 1
ATOM 681 O O . LYS A 1 85 ? 7.228 -4.873 -3.852 1.00 94.25 85 LYS A O 1
ATOM 686 N N . SER A 1 86 ? 9.033 -3.995 -4.888 1.00 91.06 86 SER A N 1
ATOM 687 C CA . SER A 1 86 ? 8.866 -4.617 -6.200 1.00 91.06 86 SER A CA 1
ATOM 688 C C . SER A 1 86 ? 10.102 -5.435 -6.579 1.00 91.06 86 SER A C 1
ATOM 690 O O . SER A 1 86 ? 11.198 -5.170 -6.083 1.00 91.06 86 SER A O 1
ATOM 692 N N . ASN A 1 87 ? 9.943 -6.418 -7.467 1.00 89.38 87 ASN A N 1
ATOM 693 C CA . ASN A 1 87 ? 11.061 -7.128 -8.099 1.00 89.38 87 ASN A CA 1
ATOM 694 C C . ASN A 1 87 ? 11.546 -6.473 -9.411 1.00 89.38 87 ASN A C 1
ATOM 696 O O . ASN A 1 87 ? 12.453 -7.001 -10.054 1.00 89.38 87 ASN A O 1
ATOM 700 N N . ILE A 1 88 ? 10.951 -5.350 -9.828 1.00 86.81 88 ILE A N 1
ATOM 701 C CA . ILE A 1 88 ? 11.304 -4.660 -11.075 1.00 86.81 88 ILE A CA 1
ATOM 702 C C . ILE A 1 88 ? 12.659 -3.956 -10.929 1.00 86.81 88 ILE A C 1
ATOM 704 O O . ILE A 1 88 ? 12.804 -3.002 -10.164 1.00 86.81 88 ILE A O 1
ATOM 708 N N . VAL A 1 89 ? 13.635 -4.393 -11.726 1.00 82.56 89 VAL A N 1
ATOM 709 C CA . VAL A 1 89 ? 15.006 -3.851 -11.739 1.00 82.56 89 VAL A CA 1
ATOM 710 C C . VAL A 1 89 ? 15.252 -2.799 -12.824 1.00 82.56 89 VAL A C 1
ATOM 712 O O . VAL A 1 89 ? 16.217 -2.045 -12.736 1.00 82.56 89 VAL A O 1
ATOM 715 N N . SER A 1 90 ? 14.401 -2.726 -13.849 1.00 84.88 90 SER A N 1
ATOM 716 C CA . SER A 1 90 ? 14.487 -1.689 -14.883 1.00 84.88 90 SER A CA 1
ATOM 717 C C . SER A 1 90 ? 14.114 -0.325 -14.312 1.00 84.88 90 SER A C 1
ATOM 719 O O . SER A 1 90 ? 13.259 -0.243 -13.436 1.00 84.88 90 SER A O 1
ATOM 721 N N . SER A 1 91 ? 14.684 0.756 -14.837 1.00 86.44 91 SER A N 1
ATOM 722 C CA . SER A 1 91 ? 14.259 2.110 -14.478 1.00 86.44 91 SER A CA 1
ATOM 723 C C . SER A 1 91 ? 12.870 2.429 -15.041 1.00 86.44 91 SER A C 1
ATOM 725 O O . SER A 1 91 ? 12.477 1.948 -16.103 1.00 86.44 91 SER A O 1
ATOM 727 N N . GLY A 1 92 ? 12.105 3.246 -14.318 1.00 87.06 92 GLY A N 1
ATOM 728 C CA . GLY A 1 92 ? 10.779 3.675 -14.751 1.00 87.06 92 GLY A CA 1
ATOM 729 C C . GLY A 1 92 ? 9.869 4.052 -13.593 1.00 87.06 92 GLY A C 1
ATOM 730 O O . GLY A 1 92 ? 10.332 4.305 -12.480 1.00 87.06 92 GLY A O 1
ATOM 731 N N . ARG A 1 93 ? 8.567 4.124 -13.872 1.00 88.38 93 ARG A N 1
ATOM 732 C CA . ARG A 1 93 ? 7.532 4.448 -12.887 1.00 88.38 93 ARG A CA 1
ATOM 733 C C . ARG A 1 93 ? 6.271 3.641 -13.158 1.00 88.38 93 ARG A C 1
ATOM 735 O O . ARG A 1 93 ? 5.949 3.360 -14.312 1.00 88.38 93 ARG A O 1
ATOM 742 N N . GLY A 1 94 ? 5.547 3.334 -12.094 1.00 88.69 94 GLY A N 1
ATOM 743 C CA . GLY A 1 94 ? 4.210 2.760 -12.159 1.00 88.69 94 GLY A CA 1
ATOM 744 C C . GLY A 1 94 ? 3.389 3.166 -10.951 1.00 88.69 94 GLY A C 1
ATOM 745 O O . GLY A 1 94 ? 3.911 3.738 -9.993 1.00 88.69 94 GLY A O 1
ATOM 746 N N . THR A 1 95 ? 2.103 2.857 -10.990 1.00 91.44 95 THR A N 1
ATOM 747 C CA . THR A 1 95 ? 1.186 3.153 -9.890 1.00 91.44 95 THR A CA 1
ATOM 748 C C . THR A 1 95 ? 0.829 1.864 -9.165 1.00 91.44 95 THR A C 1
ATOM 750 O O . THR A 1 95 ? 0.368 0.903 -9.784 1.00 91.44 95 THR A O 1
ATOM 753 N N . VAL A 1 96 ? 1.032 1.848 -7.846 1.00 92.38 96 VAL A N 1
ATOM 754 C CA . VAL A 1 96 ? 0.612 0.752 -6.965 1.00 92.38 96 VAL A CA 1
ATOM 755 C C . VAL A 1 96 ? -0.666 1.166 -6.261 1.00 92.38 96 VAL A C 1
ATOM 757 O O . VAL A 1 96 ? -0.664 2.173 -5.557 1.00 92.38 96 VAL A O 1
ATOM 760 N N . SER A 1 97 ? -1.731 0.386 -6.417 1.00 94.38 97 SER A N 1
ATOM 761 C CA . SER A 1 97 ? -2.928 0.495 -5.581 1.00 94.38 97 SER A CA 1
ATOM 762 C C . SER A 1 97 ? -2.793 -0.400 -4.356 1.00 94.38 97 SER A C 1
ATOM 764 O O . SER A 1 97 ? -2.215 -1.486 -4.447 1.00 94.38 97 SER A O 1
ATOM 766 N N . TYR A 1 98 ? -3.355 0.025 -3.228 1.00 95.00 98 TYR A N 1
ATOM 767 C CA . TYR A 1 98 ? -3.345 -0.731 -1.980 1.00 95.00 98 TYR A CA 1
ATOM 768 C C . TYR A 1 98 ? -4.717 -0.775 -1.301 1.00 95.00 98 TYR A C 1
ATOM 770 O O . TYR A 1 98 ? -5.553 0.113 -1.476 1.00 95.00 98 TYR A O 1
ATOM 778 N N . LEU A 1 99 ? -4.896 -1.812 -0.487 1.00 96.06 99 LEU A N 1
ATOM 779 C CA . LEU A 1 99 ? -5.965 -1.981 0.484 1.00 96.06 99 LEU A CA 1
ATOM 780 C C . LEU A 1 99 ? -5.339 -2.462 1.798 1.00 96.06 99 LEU A C 1
ATOM 782 O O . LEU A 1 99 ? -4.669 -3.494 1.820 1.00 96.06 99 LEU A O 1
ATOM 786 N N . ILE A 1 100 ? -5.553 -1.730 2.884 1.00 97.25 100 ILE A N 1
ATOM 787 C CA . ILE A 1 100 ? -5.107 -2.077 4.233 1.00 97.25 100 ILE A CA 1
ATOM 788 C C . ILE A 1 100 ? -6.344 -2.400 5.058 1.00 97.25 100 ILE A C 1
ATOM 790 O O . ILE A 1 100 ? -7.278 -1.606 5.103 1.00 97.25 100 ILE A O 1
ATOM 794 N N . ILE A 1 101 ? -6.351 -3.556 5.714 1.00 96.88 101 ILE A N 1
ATOM 795 C CA . ILE A 1 101 ? -7.466 -4.038 6.528 1.00 96.88 101 ILE A CA 1
ATOM 796 C C . ILE A 1 101 ? -6.946 -4.294 7.939 1.00 96.88 101 ILE A C 1
ATOM 798 O O . ILE A 1 101 ? -6.186 -5.241 8.160 1.00 96.88 101 ILE A O 1
ATOM 802 N N . ALA A 1 102 ? -7.382 -3.486 8.902 1.00 96.44 102 ALA A N 1
ATOM 803 C CA . ALA A 1 102 ? -6.959 -3.585 10.299 1.00 96.44 102 ALA A CA 1
ATOM 804 C C . ALA A 1 102 ? -8.154 -3.675 11.252 1.00 96.44 102 ALA A C 1
ATOM 806 O O . ALA A 1 102 ? -9.269 -3.277 10.914 1.00 96.44 102 ALA A O 1
ATOM 807 N N . ARG A 1 103 ? -7.937 -4.234 12.449 1.00 92.94 103 ARG A N 1
ATOM 808 C CA . ARG A 1 103 ? -8.957 -4.285 13.510 1.00 92.94 103 ARG A CA 1
ATOM 809 C C . ARG A 1 103 ? -9.015 -2.956 14.253 1.00 92.94 103 ARG A C 1
ATOM 811 O O . ARG A 1 103 ? -7.962 -2.430 14.606 1.00 92.94 103 ARG A O 1
ATOM 818 N N . ILE A 1 104 ? -10.228 -2.477 14.523 1.00 85.56 104 ILE A N 1
ATOM 819 C CA . ILE A 1 104 ? -10.483 -1.323 15.399 1.00 85.56 104 ILE A CA 1
ATOM 820 C C . ILE A 1 104 ? -10.643 -1.810 16.841 1.00 85.56 104 ILE A C 1
ATOM 822 O O . ILE A 1 104 ? -11.234 -2.905 17.023 1.00 85.56 104 ILE A O 1
#

Organism: Fusobacterium nucleatum subsp. nucleatum (NCBI:txid76856)

Radius of gyration: 14.73 Å; Cα contacts (8 Å, |Δi|>4): 231; chains: 1; bounding box: 46×25×37 Å

Foldseek 3Di:
DPDQWDWDDPPVPAWTWIHHPQKIKTKGKDKDWAQPQDWDKDFAPFQAPPQVPKDKDKDFPDDPDPDDPKDKDWGDPHSTIIIIGIPGNDTDITMMIMIIMGGD

Nearest PDB structures (foldseek):
  6ct8-assembly1_A  TM=7.559E-01  e=9.624E-03  Pseudomonas aeruginosa PAO1
  6cl6-assembly1_C  TM=6.986E-01  e=9.134E-03  Pseudomonas aeruginosa PAO1
  8yzi-assembly1_D  TM=3.754E-01  e=6.319E-01  Canis lupus familiaris
  2vzr-assembly1_A  TM=2.567E-01  e=1.997E+00  Amycolatopsis orientalis
  5lf5-assembly1_A-2  TM=2.767E-01  e=7.008E+00  Mus musculus

Solvent-accessible surface area (backbone atoms only — not comparable to full-atom values): 5983 Å² total; per-residue (Å²): 132,80,74,71,63,49,71,63,80,84,61,62,88,55,30,48,43,38,35,46,93,66,24,41,39,39,38,32,61,45,86,43,69,37,39,52,95,58,73,46,77,41,80,49,91,64,72,41,60,62,31,91,70,38,48,56,47,54,43,80,74,46,67,86,58,100,74,75,92,77,51,62,47,50,44,59,81,46,47,36,33,40,36,37,40,61,74,50,67,58,76,55,57,32,34,36,34,40,39,36,44,23,54,106

Secondary structure (DSSP, 8-state):
---S-EE--SSTTSEEEEEETTEEEEEEEEEEEES--S-EEEE-SS--TTGGG-EEEEEEEEESS--SS--EEEEESSSSEEEEEE---SSEEEEEEEEEEEE-

Mean predicted aligned error: 6.17 Å

Sequence (104 aa):
MENLIKTDTYGAQNGGYFELFNRIIVYGSFNYIFGTSSIQNFEIRESIRNWENANVICSWREINLNLTNTTVSALMTSPTTLSIKSNIVSSGRGTVSYLIIARI

pLDDT: mean 85.41, std 13.64, range [46.03, 98.0]